Protein AF-A0AA88IH93-F1 (afdb_monomer_lite)

pLDDT: mean 71.09, std 21.44, range [28.81, 95.75]

Foldseek 3Di:
DVVVVVVVVPCDPVNVVVVVVVLPPADDDDPDDVCVVDDDDDPPVDPPDPDPPPDDDDDFFEDEEELDALVCCVVPVVVVVSPDVVCSPLVNSVVVVVVVCVVVVGPYYHYHNDDPCSVPPD

Organism: Artemia franciscana (NCBI:txid6661)

Sequence (122 aa):
MYLLEKLFLKRNKSDDKLVLTLQNFGTNFKKMNLTEIRQWENATDFPKLKENQESQSLDLSIMSYNVLAQQYLATMPYLYYKCIRENFKWPVIKQRLLNQFEEFNTDIVCLQEVEADHYYKT

Radius of gyration: 18.23 Å; chains: 1; bounding box: 50×36×45 Å

Structure (mmCIF, N/CA/C/O backbone):
data_AF-A0AA88IH93-F1
#
_entry.id   AF-A0AA88IH93-F1
#
loop_
_atom_site.group_PDB
_atom_site.id
_atom_site.type_symbol
_atom_site.label_atom_id
_atom_site.label_alt_id
_atom_site.label_comp_id
_atom_site.label_asym_id
_atom_site.label_entity_id
_atom_site.label_seq_id
_atom_site.pdbx_PDB_ins_code
_atom_site.Cartn_x
_atom_site.Cartn_y
_atom_site.Cartn_z
_atom_site.occupancy
_atom_site.B_iso_or_equiv
_atom_site.auth_seq_id
_atom_site.auth_comp_id
_atom_site.auth_asym_id
_atom_site.auth_atom_id
_atom_site.pdbx_PDB_model_num
ATOM 1 N N . MET A 1 1 ? -4.543 16.065 -11.098 1.00 40.34 1 MET A N 1
ATOM 2 C CA . MET A 1 1 ? -3.206 16.702 -11.138 1.00 40.34 1 MET A CA 1
ATOM 3 C C . MET A 1 1 ? -2.994 17.688 -9.982 1.00 40.34 1 MET A C 1
ATOM 5 O O . MET A 1 1 ? -2.088 17.470 -9.197 1.00 40.34 1 MET A O 1
ATOM 9 N N . TYR A 1 2 ? -3.883 18.668 -9.772 1.00 28.81 2 TYR A N 1
ATOM 10 C CA . TYR A 1 2 ? -3.746 19.711 -8.730 1.00 28.81 2 TYR A CA 1
ATOM 11 C C . TYR A 1 2 ? -3.743 19.216 -7.260 1.00 28.81 2 TYR A C 1
ATOM 13 O O . TYR A 1 2 ? -3.179 19.864 -6.380 1.00 28.81 2 TYR A O 1
ATOM 21 N N . LEU A 1 3 ? -4.364 18.064 -6.969 1.00 29.25 3 LEU A N 1
ATOM 22 C CA . LEU A 1 3 ? -4.454 17.521 -5.602 1.00 29.25 3 LEU A CA 1
ATOM 23 C C . LEU A 1 3 ? -3.176 16.778 -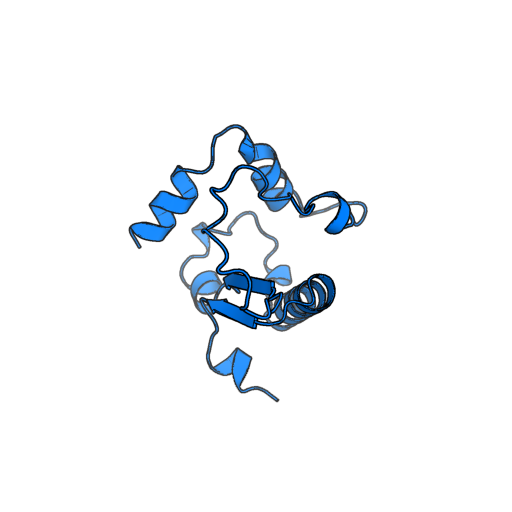5.162 1.00 29.25 3 LEU A C 1
ATOM 25 O O . LEU A 1 3 ? -2.787 16.868 -4.001 1.00 29.25 3 LEU A O 1
ATOM 29 N N . LEU A 1 4 ? -2.499 16.095 -6.094 1.00 33.22 4 LEU A N 1
ATOM 30 C CA . LEU A 1 4 ? -1.253 15.364 -5.828 1.00 33.22 4 LEU A CA 1
ATOM 31 C C . LEU A 1 4 ? -0.073 16.320 -5.611 1.00 33.22 4 LEU A C 1
ATOM 33 O O . LEU A 1 4 ? 0.703 16.119 -4.681 1.00 33.22 4 LEU A O 1
ATOM 37 N N . GLU A 1 5 ? 0.011 17.411 -6.382 1.00 33.75 5 GLU A N 1
ATOM 38 C CA . GLU A 1 5 ? 1.012 18.463 -6.147 1.00 33.75 5 GLU A CA 1
ATOM 39 C C . GLU A 1 5 ? 0.853 19.108 -4.767 1.00 33.75 5 GLU A C 1
ATOM 41 O O . GLU A 1 5 ? 1.842 19.311 -4.067 1.00 33.75 5 GLU A O 1
ATOM 46 N N . LYS A 1 6 ? -0.384 19.378 -4.324 1.00 32.47 6 LYS A N 1
ATOM 47 C CA . LYS A 1 6 ? -0.626 19.958 -2.994 1.00 32.47 6 LYS A CA 1
ATOM 48 C C . LYS A 1 6 ? -0.266 19.014 -1.850 1.00 32.47 6 LYS A C 1
ATOM 50 O O . LYS A 1 6 ? 0.184 19.498 -0.816 1.00 32.47 6 LYS A O 1
ATOM 55 N N . LEU A 1 7 ? -0.438 17.702 -2.020 1.00 35.22 7 LEU A N 1
ATOM 56 C CA . LEU A 1 7 ? -0.033 16.708 -1.019 1.00 35.22 7 LEU A CA 1
ATOM 57 C C . LEU A 1 7 ? 1.494 16.556 -0.946 1.00 35.22 7 LEU A C 1
ATOM 59 O O . LEU A 1 7 ? 2.031 16.427 0.151 1.00 35.22 7 LEU A O 1
ATOM 63 N N . PHE A 1 8 ? 2.199 16.654 -2.078 1.00 36.72 8 PHE A N 1
ATOM 64 C CA . PHE A 1 8 ? 3.666 16.647 -2.100 1.00 36.72 8 PHE A CA 1
ATOM 65 C C . PHE A 1 8 ? 4.282 17.949 -1.564 1.00 36.72 8 PHE A C 1
ATOM 67 O O . PHE A 1 8 ? 5.274 17.894 -0.845 1.00 36.72 8 PHE A O 1
ATOM 74 N N . LEU A 1 9 ? 3.683 19.110 -1.853 1.00 34.19 9 LEU A N 1
ATOM 75 C CA . LEU A 1 9 ? 4.185 20.421 -1.414 1.00 34.19 9 LEU A CA 1
ATOM 76 C C . LEU A 1 9 ? 3.866 20.755 0.053 1.00 34.19 9 LEU A C 1
ATOM 78 O O . LEU A 1 9 ? 4.546 21.593 0.638 1.00 34.19 9 LEU A O 1
ATOM 82 N N . LYS A 1 10 ? 2.849 20.124 0.66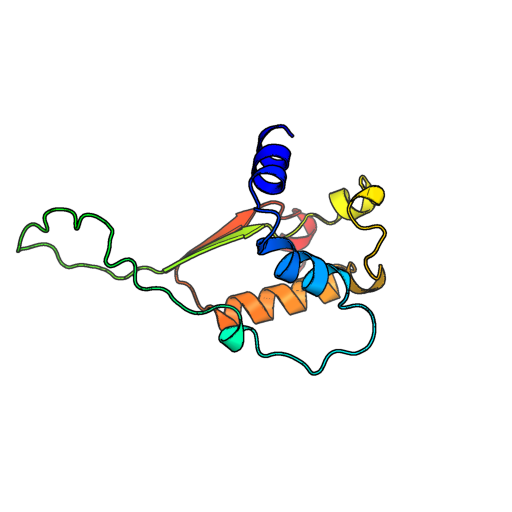3 1.00 36.94 10 LYS A N 1
ATOM 83 C CA . LYS A 1 10 ? 2.540 20.288 2.100 1.00 36.94 10 LYS A CA 1
ATOM 84 C C . LYS A 1 10 ? 3.425 19.455 3.025 1.00 36.94 10 LYS A C 1
ATOM 86 O O . LYS A 1 10 ? 3.353 19.639 4.238 1.00 36.94 10 LYS A O 1
ATOM 91 N N . ARG A 1 11 ? 4.226 18.538 2.482 1.00 39.66 11 ARG A N 1
ATOM 92 C CA . ARG A 1 11 ? 5.166 17.744 3.268 1.00 39.66 11 ARG A CA 1
ATOM 93 C C . ARG A 1 11 ? 6.300 18.672 3.712 1.00 39.66 11 ARG A C 1
ATOM 95 O O . ARG A 1 11 ? 6.991 19.250 2.876 1.00 39.66 11 ARG A O 1
ATOM 102 N N . ASN A 1 12 ? 6.410 18.911 5.018 1.00 36.72 12 ASN A N 1
ATOM 103 C CA . ASN A 1 12 ? 7.357 19.873 5.578 1.00 36.72 12 ASN A CA 1
ATOM 104 C C . ASN A 1 12 ? 8.794 19.498 5.183 1.00 36.72 12 ASN A C 1
ATOM 106 O O . ASN A 1 12 ? 9.147 18.324 5.189 1.00 36.72 12 ASN A O 1
ATOM 110 N N . LYS A 1 13 ? 9.660 20.492 4.941 1.00 41.28 13 LYS A N 1
ATOM 111 C CA . LYS A 1 13 ? 11.113 20.302 4.721 1.00 41.28 13 LYS A CA 1
ATOM 112 C C . LYS A 1 13 ? 11.819 19.507 5.837 1.00 41.28 13 LYS A C 1
ATOM 114 O O . LYS A 1 13 ? 12.921 19.011 5.646 1.00 41.28 13 LYS A O 1
ATOM 119 N N . SER A 1 14 ? 11.215 19.376 7.019 1.00 41.41 14 SER A N 1
ATOM 120 C CA . SER A 1 14 ? 11.700 18.511 8.105 1.00 41.41 14 SER A CA 1
ATOM 121 C C . SER A 1 14 ? 11.404 17.018 7.885 1.00 41.41 14 SER A C 1
ATOM 123 O O . SER A 1 14 ? 12.136 16.175 8.402 1.00 41.41 14 SER A O 1
ATOM 125 N N . ASP A 1 15 ? 10.398 16.682 7.071 1.00 46.22 15 ASP A N 1
ATOM 126 C CA . ASP A 1 15 ? 10.028 15.309 6.687 1.00 46.22 15 ASP A CA 1
ATOM 127 C C . ASP A 1 15 ? 10.854 14.787 5.498 1.00 46.22 15 ASP A C 1
ATOM 129 O O . ASP A 1 15 ? 10.723 13.621 5.097 1.00 46.22 15 ASP A O 1
ATOM 133 N N . ASP A 1 16 ? 11.747 15.629 4.961 1.00 45.88 16 ASP A N 1
ATOM 134 C CA . ASP A 1 16 ? 12.702 15.283 3.909 1.00 45.88 16 ASP A CA 1
ATOM 135 C C . ASP A 1 16 ? 13.629 14.147 4.338 1.00 45.88 16 ASP A C 1
ATOM 137 O O . ASP A 1 16 ? 14.134 13.433 3.481 1.00 45.88 16 ASP A O 1
ATOM 141 N N . LYS A 1 17 ? 13.802 13.880 5.641 1.00 40.72 17 LYS A N 1
ATOM 142 C CA . LYS A 1 17 ? 14.539 12.693 6.100 1.00 40.72 17 LYS A CA 1
ATOM 143 C C . LYS A 1 17 ? 13.902 11.398 5.600 1.00 40.72 17 LYS A C 1
ATOM 145 O O . LYS A 1 17 ? 14.620 10.555 5.080 1.00 40.72 17 LYS A O 1
ATOM 150 N N . LEU A 1 18 ? 12.580 11.234 5.683 1.00 42.91 18 LEU A N 1
ATOM 151 C CA . LEU A 1 18 ? 11.903 10.017 5.208 1.00 42.91 18 LEU A CA 1
ATOM 152 C C . LEU A 1 18 ? 11.951 9.892 3.681 1.00 42.91 18 LEU A C 1
ATOM 154 O O . LEU A 1 18 ? 12.130 8.793 3.163 1.00 42.91 18 LEU A O 1
ATOM 158 N N . VAL A 1 19 ? 11.834 11.012 2.962 1.00 39.03 19 VAL A N 1
ATOM 159 C CA . VAL A 1 19 ? 11.900 11.043 1.492 1.00 39.03 19 VAL A CA 1
ATOM 160 C C . VAL A 1 19 ? 13.329 10.801 0.998 1.00 39.03 19 VAL A C 1
ATOM 162 O O . VAL A 1 19 ? 13.524 10.010 0.081 1.00 39.03 19 VAL A O 1
ATOM 165 N N . LEU A 1 20 ? 14.337 11.387 1.648 1.00 37.03 20 LEU A N 1
ATOM 166 C CA . LEU A 1 20 ? 15.756 11.120 1.391 1.00 37.03 20 LEU A CA 1
ATOM 167 C C . LEU A 1 20 ? 16.134 9.686 1.762 1.00 37.03 20 LEU A C 1
ATOM 169 O O . LEU A 1 20 ? 16.937 9.077 1.064 1.00 37.03 20 LEU A O 1
ATOM 173 N N . THR A 1 21 ? 15.529 9.113 2.805 1.00 36.84 21 THR A N 1
ATOM 174 C CA . THR A 1 21 ? 15.725 7.694 3.140 1.00 36.84 21 THR A CA 1
ATOM 175 C C . THR A 1 21 ? 15.113 6.824 2.035 1.00 36.84 21 THR A C 1
ATOM 177 O O . THR A 1 21 ? 15.797 5.942 1.527 1.00 36.84 21 THR A O 1
ATOM 180 N N . LEU A 1 22 ? 13.906 7.168 1.551 1.00 40.09 22 LEU A N 1
ATOM 181 C CA . LEU A 1 22 ? 13.229 6.528 0.410 1.00 40.09 22 LEU A CA 1
ATOM 182 C C . LEU A 1 22 ? 14.002 6.590 -0.912 1.00 40.09 22 LEU A C 1
ATOM 184 O O . LEU A 1 22 ? 14.039 5.612 -1.658 1.00 40.09 22 LEU A O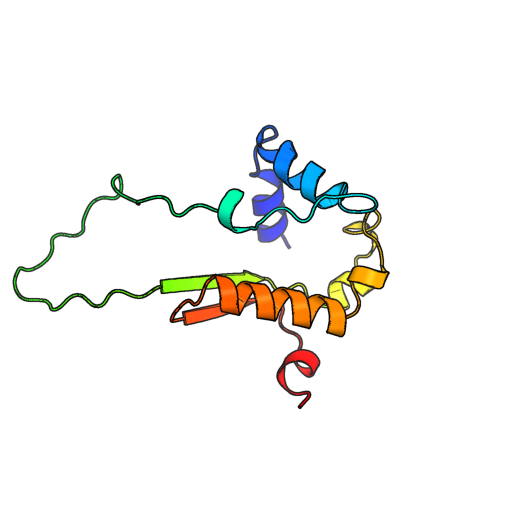 1
ATOM 188 N N . GLN A 1 23 ? 14.657 7.715 -1.178 1.00 41.28 23 GLN A N 1
ATOM 189 C CA . GLN A 1 23 ? 15.409 7.955 -2.407 1.00 41.28 23 GLN A CA 1
ATOM 190 C C . GLN A 1 23 ? 16.840 7.392 -2.369 1.00 41.28 23 GLN A C 1
ATOM 192 O O . GLN A 1 23 ? 17.399 7.115 -3.426 1.00 41.28 23 GLN A O 1
ATOM 197 N N . ASN A 1 24 ? 17.415 7.164 -1.181 1.00 34.66 24 ASN A N 1
ATOM 198 C CA . ASN A 1 24 ? 18.758 6.596 -0.999 1.00 34.66 24 ASN A CA 1
ATOM 199 C C . ASN A 1 24 ? 18.772 5.063 -0.809 1.00 34.66 24 ASN A C 1
ATOM 201 O O . ASN A 1 24 ? 19.844 4.486 -0.626 1.00 34.66 24 ASN A O 1
ATOM 205 N N . PHE A 1 25 ? 17.627 4.369 -0.891 1.00 48.62 25 PHE A N 1
ATOM 206 C CA . PHE A 1 25 ? 17.506 2.906 -0.707 1.00 48.62 25 PHE A CA 1
ATOM 207 C C . PHE A 1 25 ? 18.151 2.041 -1.810 1.00 48.62 25 PHE A C 1
ATOM 209 O O . PHE A 1 25 ? 17.837 0.860 -1.951 1.00 48.62 25 PHE A O 1
ATOM 216 N N . GLY A 1 26 ? 19.048 2.618 -2.610 1.00 42.34 26 GLY A N 1
ATOM 217 C CA . GLY A 1 26 ? 19.620 1.986 -3.787 1.00 42.34 26 GLY A CA 1
ATOM 218 C C . GLY A 1 26 ? 20.656 0.897 -3.518 1.00 42.34 26 GLY A C 1
ATOM 219 O O . GLY A 1 26 ? 20.700 -0.046 -4.297 1.00 42.34 26 GLY A O 1
ATOM 220 N N . THR A 1 27 ? 21.507 0.970 -2.486 1.00 37.38 27 THR A N 1
ATOM 221 C CA . THR A 1 27 ? 22.720 0.120 -2.545 1.00 37.38 27 THR A CA 1
ATOM 222 C C . THR A 1 27 ? 23.270 -0.515 -1.276 1.00 37.38 27 THR A C 1
ATOM 224 O O . THR A 1 27 ? 24.070 -1.417 -1.451 1.00 37.38 27 THR A O 1
ATOM 227 N N . ASN A 1 28 ? 22.875 -0.185 -0.042 1.00 36.75 28 ASN A N 1
ATOM 228 C CA . ASN A 1 28 ? 23.302 -0.956 1.148 1.00 36.75 28 ASN A CA 1
ATOM 229 C C . ASN A 1 28 ? 22.492 -0.556 2.390 1.00 36.75 28 ASN A C 1
ATOM 231 O O . ASN A 1 28 ? 22.923 0.293 3.167 1.00 36.75 28 ASN A O 1
ATOM 235 N N . PHE A 1 29 ? 21.322 -1.163 2.599 1.00 45.91 29 PHE A N 1
ATOM 236 C CA . PHE A 1 29 ? 20.575 -1.001 3.848 1.00 45.91 29 PHE A CA 1
ATOM 237 C C . PHE A 1 29 ? 20.434 -2.338 4.569 1.00 45.91 29 PHE A C 1
ATOM 239 O O . PHE A 1 29 ? 19.953 -3.324 4.009 1.00 45.91 29 PHE A O 1
ATOM 246 N N . LYS A 1 30 ? 20.818 -2.344 5.848 1.00 43.91 30 LYS A N 1
ATOM 247 C CA . LYS A 1 30 ? 20.364 -3.336 6.823 1.00 43.91 30 LYS A CA 1
ATOM 248 C C . LYS A 1 30 ? 18.835 -3.274 6.795 1.00 43.91 30 LYS A C 1
ATOM 250 O O . LYS A 1 30 ? 18.290 -2.189 6.966 1.00 43.91 30 LYS A O 1
ATOM 255 N N . LYS A 1 31 ? 18.160 -4.386 6.495 1.00 47.94 31 LYS A N 1
ATOM 256 C CA . LYS A 1 31 ? 16.693 -4.480 6.404 1.00 47.94 31 LYS A CA 1
ATOM 257 C C . LYS A 1 31 ? 16.072 -3.899 7.686 1.00 47.94 31 LYS A C 1
ATOM 259 O O . LYS A 1 31 ? 16.056 -4.579 8.704 1.00 47.94 31 LYS A O 1
ATOM 264 N N . MET A 1 32 ? 15.652 -2.633 7.658 1.00 52.06 32 MET A N 1
ATOM 265 C CA . MET A 1 32 ? 14.946 -2.008 8.777 1.00 52.06 32 MET A CA 1
ATOM 266 C C . MET A 1 32 ? 13.549 -2.610 8.852 1.00 52.06 32 MET A C 1
ATOM 268 O O . MET A 1 32 ? 12.913 -2.835 7.818 1.00 52.06 32 MET A O 1
ATOM 272 N N . ASN A 1 33 ? 13.095 -2.895 10.066 1.00 57.62 33 ASN A N 1
ATOM 273 C CA . ASN A 1 33 ? 11.758 -3.412 10.295 1.00 57.62 33 ASN A CA 1
ATOM 274 C C . ASN A 1 33 ? 10.753 -2.256 10.145 1.00 57.62 33 ASN A C 1
ATOM 276 O O . ASN A 1 33 ? 10.935 -1.204 10.753 1.00 57.62 33 ASN A O 1
ATOM 280 N N . LEU A 1 34 ? 9.719 -2.402 9.309 1.00 62.12 34 LEU A N 1
ATOM 281 C CA . LEU A 1 34 ? 8.760 -1.318 9.052 1.00 62.12 34 LEU A CA 1
ATOM 282 C C . LEU A 1 34 ? 7.999 -0.918 10.324 1.00 62.12 34 LEU A C 1
ATOM 284 O O . LEU A 1 34 ? 7.723 0.269 10.504 1.00 62.12 34 LEU A O 1
ATOM 288 N N . THR A 1 35 ? 7.774 -1.868 11.232 1.00 61.94 35 THR A N 1
ATOM 289 C CA . THR A 1 35 ? 7.207 -1.638 12.573 1.00 61.94 35 THR A CA 1
ATOM 290 C C . THR A 1 35 ? 8.058 -0.729 13.469 1.00 61.94 35 THR A C 1
ATOM 292 O O . THR A 1 35 ? 7.524 -0.069 14.356 1.00 61.94 35 THR A O 1
ATOM 295 N N . GLU A 1 36 ? 9.371 -0.624 13.227 1.00 66.00 36 GLU A N 1
ATOM 296 C CA . GLU A 1 36 ? 10.238 0.311 13.962 1.00 66.00 36 GLU A CA 1
ATOM 297 C C . GLU A 1 36 ? 10.047 1.760 13.488 1.00 66.00 36 GLU A C 1
ATOM 299 O O . GLU A 1 36 ? 10.312 2.692 14.243 1.00 66.00 36 GLU A O 1
ATOM 304 N N . ILE A 1 37 ? 9.586 1.960 12.247 1.00 73.94 37 ILE A N 1
ATOM 305 C CA . ILE A 1 37 ? 9.463 3.282 11.610 1.00 73.94 37 ILE A CA 1
ATOM 306 C C . ILE A 1 37 ? 8.007 3.772 11.599 1.00 73.94 37 ILE A C 1
ATOM 308 O O . ILE A 1 37 ? 7.763 4.977 11.627 1.00 73.94 37 ILE A O 1
ATOM 312 N N . ARG A 1 38 ? 7.031 2.860 11.530 1.00 80.19 38 ARG A N 1
ATOM 313 C CA . ARG A 1 38 ? 5.595 3.163 11.510 1.00 80.19 38 ARG A CA 1
ATOM 314 C C . ARG A 1 38 ? 4.953 2.609 12.774 1.00 80.19 38 ARG A C 1
ATOM 316 O O . ARG A 1 38 ? 4.678 1.417 12.857 1.00 80.19 38 ARG A O 1
ATOM 323 N N . GLN A 1 39 ? 4.736 3.487 13.744 1.00 81.44 39 GLN A N 1
ATOM 324 C CA . GLN A 1 39 ? 4.108 3.145 15.015 1.00 81.44 39 GLN A CA 1
ATOM 325 C C . GLN A 1 39 ? 2.657 3.621 15.030 1.00 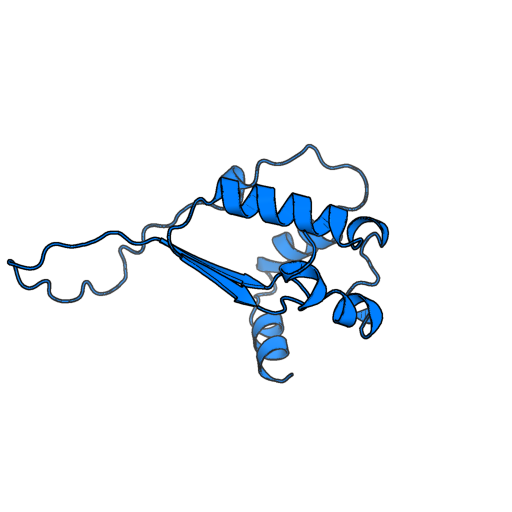81.44 39 GLN A C 1
ATOM 327 O O . GLN A 1 39 ? 2.318 4.627 14.407 1.00 81.44 39 GLN A O 1
ATOM 332 N N . TRP A 1 40 ? 1.802 2.882 15.734 1.00 84.69 40 TRP A N 1
ATOM 333 C CA . TRP A 1 40 ? 0.445 3.327 16.018 1.00 84.69 40 TRP A CA 1
ATOM 334 C C . TRP A 1 40 ? 0.481 4.506 16.984 1.00 84.69 40 TRP A C 1
ATOM 336 O O . TRP A 1 40 ? 1.132 4.444 18.026 1.00 84.69 40 TRP A O 1
ATOM 346 N N . GLU A 1 41 ? -0.261 5.556 16.655 1.00 84.62 41 GLU A N 1
ATOM 347 C CA . GLU A 1 41 ? -0.467 6.696 17.537 1.00 84.62 41 GLU A CA 1
ATOM 348 C C . GLU A 1 41 ? -1.916 6.690 18.015 1.00 84.62 41 GLU A C 1
ATOM 350 O O . GLU A 1 41 ? -2.855 6.656 17.216 1.00 84.62 41 GLU A O 1
ATOM 355 N N . ASN A 1 42 ? -2.104 6.705 19.336 1.00 83.50 42 ASN A N 1
ATOM 356 C CA . ASN A 1 42 ? -3.438 6.808 19.902 1.00 83.50 42 ASN A CA 1
ATOM 357 C C . ASN A 1 42 ? -3.968 8.223 19.678 1.00 83.50 42 ASN A C 1
ATOM 359 O O . ASN A 1 42 ? -3.404 9.206 20.151 1.00 83.50 42 ASN A O 1
ATOM 363 N N . ALA A 1 43 ? -5.101 8.299 18.996 1.00 77.06 43 ALA A N 1
ATOM 364 C CA . ALA A 1 43 ? -5.824 9.516 18.670 1.00 77.06 43 ALA A CA 1
ATOM 365 C C . ALA A 1 43 ? -6.578 10.086 19.900 1.00 77.06 43 ALA A C 1
ATOM 367 O O . ALA A 1 43 ? -7.769 10.382 19.826 1.00 77.06 43 ALA A O 1
ATOM 368 N N . THR A 1 44 ? -5.915 10.209 21.057 1.00 69.25 44 THR A N 1
ATOM 369 C CA . THR A 1 44 ? -6.545 10.638 22.325 1.00 69.25 44 THR A CA 1
ATOM 370 C C . THR A 1 44 ? -7.031 12.085 22.316 1.00 69.25 44 THR A C 1
ATOM 372 O O . THR A 1 44 ? -7.880 12.437 23.133 1.00 69.25 44 THR A O 1
ATOM 375 N N . ASP A 1 45 ? -6.536 12.899 21.384 1.00 60.59 45 ASP A N 1
ATOM 376 C CA . ASP A 1 45 ? -6.835 14.333 21.298 1.00 60.59 45 ASP A CA 1
ATOM 377 C C . ASP A 1 45 ? -8.059 14.653 20.429 1.00 60.59 45 ASP A C 1
ATOM 379 O O . ASP A 1 45 ? -8.460 15.813 20.305 1.00 60.59 45 ASP A O 1
ATOM 383 N N . PHE A 1 46 ? -8.679 13.643 19.814 1.00 63.91 46 PHE A N 1
ATOM 384 C CA . PHE A 1 46 ? -9.878 13.856 19.015 1.00 63.91 46 PHE A CA 1
ATOM 385 C C . PHE A 1 46 ? -11.113 13.902 19.923 1.00 63.91 46 PHE A C 1
ATOM 387 O O . PHE A 1 46 ? -11.234 13.077 20.835 1.00 63.91 46 PHE A O 1
ATOM 394 N N . PRO A 1 47 ? -12.056 14.838 19.694 1.00 67.75 47 PRO A N 1
ATOM 395 C CA . PRO A 1 47 ? -13.279 14.899 20.476 1.00 67.75 47 PRO A CA 1
ATOM 396 C C . PRO A 1 47 ? -14.007 13.563 20.357 1.00 67.75 47 PRO A C 1
ATOM 398 O O . PRO A 1 47 ? -14.476 13.205 19.274 1.00 67.75 47 PRO A O 1
ATOM 401 N N . LYS A 1 48 ? -14.104 12.821 21.465 1.00 67.12 48 LYS A N 1
ATOM 402 C CA . LYS A 1 48 ? -14.953 11.633 21.512 1.00 67.12 48 LYS A CA 1
ATOM 403 C C . LYS A 1 48 ? -16.370 12.076 21.164 1.00 67.12 48 LYS A C 1
ATOM 405 O O . LYS A 1 48 ? -16.932 12.954 21.826 1.00 67.12 48 LYS A O 1
ATOM 410 N N . LEU A 1 49 ? -16.931 11.504 20.101 1.00 66.56 49 LEU A N 1
ATOM 411 C CA . LEU A 1 49 ? -18.355 11.641 19.827 1.00 66.56 49 LEU A CA 1
ATOM 412 C C . LEU A 1 49 ? -19.102 11.135 21.065 1.00 66.56 49 LEU A C 1
ATOM 414 O O . LEU A 1 49 ? -18.670 10.171 21.693 1.00 66.56 49 LEU A O 1
ATOM 418 N N . LYS A 1 50 ? -20.176 11.823 21.466 1.00 64.00 50 LYS A N 1
ATOM 419 C CA . LYS A 1 50 ? -20.976 11.403 22.622 1.00 64.00 50 LYS A CA 1
ATOM 420 C C . LYS A 1 50 ? -21.532 10.008 22.336 1.00 64.00 50 LYS A C 1
ATOM 422 O O . LYS A 1 50 ? -22.465 9.877 21.550 1.00 64.00 50 LYS A O 1
ATOM 427 N N . GLU A 1 51 ? -20.934 8.987 22.938 1.00 64.38 51 GLU A N 1
ATOM 428 C CA . GLU A 1 51 ? -21.443 7.621 22.888 1.00 64.38 51 GLU A CA 1
ATOM 429 C C . GLU A 1 51 ? -22.804 7.596 23.589 1.00 64.38 51 GLU A C 1
ATOM 431 O O . GLU A 1 51 ? -22.921 7.942 24.768 1.00 64.38 51 GLU A O 1
ATOM 436 N N . ASN A 1 52 ? -23.851 7.208 22.861 1.00 63.78 52 ASN A N 1
ATOM 437 C CA . ASN A 1 52 ? -25.081 6.771 23.507 1.00 63.78 52 ASN A CA 1
ATOM 438 C C . ASN A 1 52 ? -24.751 5.455 24.222 1.00 63.78 52 ASN A C 1
ATOM 440 O O . ASN A 1 52 ? -24.213 4.541 23.604 1.00 63.78 52 ASN A O 1
ATOM 444 N N . GLN A 1 53 ? -25.062 5.356 25.515 1.00 61.47 53 GLN A N 1
ATOM 445 C CA . GLN A 1 53 ? -24.618 4.275 26.412 1.00 61.47 53 GLN A CA 1
ATOM 446 C C . GLN A 1 53 ? -25.121 2.855 26.052 1.00 61.47 53 GLN A C 1
ATOM 448 O O . GLN A 1 53 ? -24.858 1.914 26.793 1.00 61.47 53 GLN A O 1
ATOM 453 N N . GLU A 1 54 ? -25.815 2.679 24.923 1.00 62.47 54 GLU A N 1
ATOM 454 C CA . GLU A 1 54 ? -26.436 1.418 24.491 1.00 62.47 54 GLU A CA 1
ATOM 455 C C . GLU A 1 54 ? -25.917 0.873 23.147 1.00 62.47 54 GLU A C 1
ATOM 457 O O . GLU A 1 54 ? -26.334 -0.202 22.719 1.00 62.47 54 GLU A O 1
ATOM 462 N N . SER A 1 55 ? -25.010 1.565 22.452 1.00 65.75 55 SER A N 1
ATOM 463 C CA . SER A 1 55 ? -24.483 1.069 21.174 1.00 65.75 55 SER A CA 1
ATOM 464 C C . SER A 1 55 ? -23.300 0.122 21.379 1.00 65.75 55 SER A C 1
ATOM 466 O O . SER A 1 55 ? -22.261 0.533 21.889 1.00 65.75 55 SER A O 1
ATOM 468 N N . GLN A 1 56 ? -23.433 -1.131 20.928 1.00 75.62 56 GLN A N 1
ATOM 469 C CA . GLN A 1 56 ? -22.285 -2.015 20.713 1.00 75.62 56 GLN A CA 1
ATOM 470 C C . GLN A 1 56 ? -21.318 -1.335 19.735 1.00 75.62 56 GLN A C 1
ATOM 472 O O . GLN A 1 56 ? -21.693 -1.030 18.602 1.00 75.62 56 GLN A O 1
ATOM 477 N N . SER A 1 57 ? -20.091 -1.073 20.179 1.00 74.88 57 SER A N 1
ATOM 478 C CA . SER A 1 57 ? -19.025 -0.566 19.321 1.00 74.88 57 SER A CA 1
ATOM 479 C C . SER A 1 57 ? -18.360 -1.727 18.582 1.00 74.88 57 SER A C 1
ATOM 481 O O . SER A 1 57 ? -18.093 -2.776 19.168 1.00 74.88 57 SER A O 1
ATOM 483 N N . LEU A 1 58 ? -18.095 -1.533 17.292 1.00 85.00 58 LEU A N 1
ATOM 484 C CA . LEU A 1 58 ? -17.278 -2.430 16.483 1.00 85.00 58 LEU A CA 1
ATOM 485 C C . LEU A 1 58 ? -15.971 -1.708 16.162 1.00 85.00 58 LEU A C 1
ATOM 487 O O . LEU A 1 58 ? -15.998 -0.645 15.538 1.00 85.00 58 LEU A O 1
ATOM 491 N N . ASP A 1 59 ? -14.851 -2.301 16.559 1.00 87.38 59 ASP A N 1
ATOM 492 C CA . ASP A 1 59 ? -13.534 -1.809 16.175 1.00 87.38 59 ASP A CA 1
ATOM 493 C C . ASP A 1 59 ? -13.252 -2.245 14.734 1.00 87.38 59 ASP A C 1
ATOM 495 O O . ASP A 1 59 ? -13.282 -3.432 14.416 1.00 87.38 59 ASP A O 1
ATOM 499 N N . LEU A 1 60 ? -13.020 -1.268 13.856 1.00 92.25 60 LEU A N 1
ATOM 500 C CA . LEU A 1 60 ? -12.665 -1.489 12.458 1.00 92.25 60 LEU A CA 1
ATOM 501 C C . LEU A 1 60 ? -11.371 -0.759 12.131 1.00 92.25 60 LEU A C 1
ATOM 503 O O . LEU A 1 60 ? -11.209 0.428 12.423 1.00 92.25 60 LEU A O 1
ATOM 507 N N . SER A 1 61 ? -10.483 -1.457 11.442 1.00 92.38 61 SER A N 1
ATOM 508 C CA . SER A 1 61 ? -9.249 -0.914 10.899 1.00 92.38 61 SER A CA 1
ATOM 509 C C . SER A 1 61 ? -9.369 -0.703 9.388 1.00 92.38 61 SER A C 1
ATOM 511 O O . SER A 1 61 ? -9.843 -1.559 8.639 1.00 92.38 61 SER A O 1
ATOM 513 N N . ILE A 1 62 ? -8.949 0.476 8.925 1.00 94.81 62 ILE A N 1
ATOM 514 C CA . ILE A 1 62 ? -9.056 0.879 7.520 1.00 94.81 62 ILE A CA 1
ATOM 515 C C . ILE A 1 62 ? -7.679 1.295 7.013 1.00 94.81 62 ILE A C 1
ATOM 517 O O . ILE A 1 62 ? -7.044 2.189 7.574 1.00 94.81 62 ILE A O 1
ATOM 521 N N . MET A 1 63 ? -7.248 0.700 5.904 1.00 93.56 63 MET A N 1
ATOM 522 C CA . MET A 1 63 ? -6.066 1.117 5.155 1.00 93.56 63 MET A CA 1
ATOM 523 C C . MET A 1 63 ? -6.476 1.811 3.856 1.00 93.56 63 MET A C 1
ATOM 525 O O . MET A 1 63 ? -7.277 1.289 3.086 1.00 93.56 63 MET A O 1
ATOM 529 N N . SER A 1 64 ? -5.872 2.965 3.565 1.00 95.44 64 SER A N 1
ATOM 530 C CA . SER A 1 64 ? -5.935 3.608 2.248 1.00 95.44 64 SER A CA 1
ATOM 531 C C . SER A 1 64 ? -4.537 3.660 1.647 1.00 95.44 64 SER A C 1
ATOM 533 O O . SER A 1 64 ? -3.644 4.271 2.236 1.00 95.44 64 SER A O 1
ATOM 535 N N . TYR A 1 65 ? -4.340 3.038 0.485 1.00 94.56 65 TYR A N 1
ATOM 536 C CA . TYR A 1 65 ? -3.012 2.874 -0.102 1.00 94.56 65 TYR A CA 1
ATOM 537 C C . TYR A 1 65 ? -3.007 3.059 -1.622 1.00 94.56 65 TYR A C 1
ATOM 539 O O . TYR A 1 65 ? -3.722 2.385 -2.359 1.00 94.56 65 TYR A O 1
ATOM 547 N N . ASN A 1 66 ? -2.125 3.927 -2.110 1.00 93.56 66 ASN A N 1
ATOM 548 C CA . ASN A 1 66 ? -1.891 4.112 -3.536 1.00 93.56 66 ASN A CA 1
ATOM 549 C C . ASN A 1 66 ? -0.791 3.149 -4.004 1.00 93.56 66 ASN A C 1
ATOM 551 O O . ASN A 1 66 ? 0.346 3.245 -3.541 1.00 93.56 66 ASN A O 1
ATOM 555 N N . VAL A 1 67 ? -1.129 2.213 -4.896 1.00 91.50 67 VAL A N 1
ATOM 556 C CA . VAL A 1 67 ? -0.218 1.130 -5.308 1.00 91.50 67 VAL A CA 1
ATOM 557 C C . VAL A 1 67 ? 0.694 1.487 -6.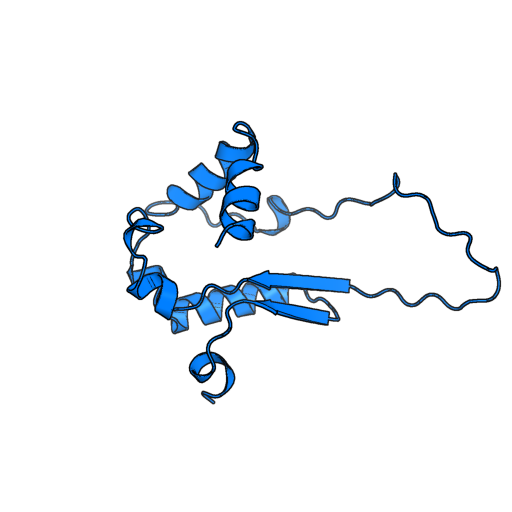483 1.00 91.50 67 VAL A C 1
ATOM 559 O O . VAL A 1 67 ? 1.497 0.643 -6.878 1.00 91.50 67 VAL A O 1
ATOM 562 N N . LEU A 1 68 ? 0.607 2.724 -6.989 1.00 91.75 68 LEU A N 1
ATOM 563 C CA . LEU A 1 68 ? 1.368 3.263 -8.117 1.00 91.75 68 LEU A CA 1
ATOM 564 C C . LEU A 1 68 ? 1.195 2.452 -9.413 1.00 91.75 68 LEU A C 1
ATOM 566 O O . LEU A 1 68 ? 1.882 1.455 -9.652 1.00 91.75 68 LEU A O 1
ATOM 570 N N . ALA A 1 69 ? 0.309 2.928 -10.290 1.00 90.62 69 ALA A N 1
ATOM 571 C CA . ALA A 1 69 ? 0.076 2.299 -11.589 1.00 90.62 69 ALA A CA 1
ATOM 572 C C . ALA A 1 69 ? 1.368 2.265 -12.434 1.00 90.62 69 ALA A C 1
ATOM 574 O O . ALA A 1 69 ? 2.102 3.254 -12.528 1.00 90.62 69 ALA A O 1
ATOM 575 N N . GLN A 1 70 ? 1.637 1.136 -13.092 1.00 89.56 70 GLN A N 1
ATOM 576 C CA . GLN A 1 70 ? 2.841 0.931 -13.905 1.00 89.56 70 GLN A CA 1
ATOM 577 C C . GLN A 1 70 ? 2.892 1.842 -15.131 1.00 89.56 70 GLN A C 1
ATOM 579 O O . GLN A 1 70 ? 3.967 2.283 -15.540 1.00 89.56 70 GLN A O 1
ATOM 584 N N . GLN A 1 71 ? 1.736 2.208 -15.675 1.00 90.00 71 GLN A N 1
ATOM 585 C CA . GLN A 1 71 ? 1.607 3.196 -16.731 1.00 90.00 71 GLN A CA 1
ATOM 586 C C . GLN A 1 71 ? 2.240 4.526 -16.317 1.00 90.00 71 GLN A C 1
ATOM 588 O O . GLN A 1 71 ? 2.922 5.131 -17.132 1.00 90.00 71 GLN A O 1
ATOM 593 N N . TYR A 1 72 ? 2.127 4.951 -15.051 1.00 87.94 72 TYR A N 1
ATOM 594 C CA . TYR A 1 72 ? 2.727 6.210 -14.603 1.00 87.94 72 TYR A CA 1
ATOM 595 C C . TYR A 1 72 ? 4.246 6.128 -14.498 1.00 87.94 72 TYR A C 1
ATOM 597 O O . TYR A 1 72 ? 4.933 7.103 -14.803 1.00 87.94 72 TYR A O 1
ATOM 605 N N . LEU A 1 73 ? 4.786 4.957 -14.159 1.00 86.75 73 LEU A N 1
ATOM 606 C CA . LEU A 1 73 ? 6.226 4.707 -14.215 1.00 86.75 73 LEU A CA 1
ATOM 607 C C . LEU A 1 73 ? 6.755 4.793 -15.657 1.00 86.75 73 LEU A C 1
ATOM 609 O O . LEU A 1 73 ? 7.860 5.291 -15.876 1.00 86.75 73 LEU A O 1
ATOM 613 N N . ALA A 1 74 ? 5.954 4.368 -16.639 1.00 85.06 74 ALA A N 1
ATOM 614 C CA . ALA A 1 74 ? 6.295 4.456 -18.056 1.00 85.06 74 ALA A CA 1
ATOM 615 C C . ALA A 1 74 ? 6.114 5.871 -18.637 1.00 85.06 74 ALA A C 1
ATOM 617 O O . ALA A 1 74 ? 6.965 6.334 -19.396 1.00 85.06 74 ALA A O 1
ATOM 618 N N . THR A 1 75 ? 5.030 6.573 -18.288 1.00 88.06 75 THR A N 1
ATOM 619 C CA . THR A 1 75 ? 4.679 7.878 -18.873 1.00 88.06 75 THR A CA 1
ATOM 620 C C . THR A 1 75 ? 5.324 9.062 -18.160 1.00 88.06 75 THR A C 1
ATOM 622 O O . THR A 1 75 ? 5.455 10.130 -18.751 1.00 88.06 75 THR A O 1
ATOM 625 N N . MET A 1 76 ? 5.725 8.907 -16.894 1.00 88.50 76 MET A N 1
ATOM 626 C CA . MET A 1 76 ? 6.328 9.971 -16.080 1.00 88.50 76 MET A CA 1
ATOM 627 C C . MET A 1 76 ? 7.657 9.529 -15.439 1.00 88.50 76 MET A C 1
ATOM 629 O O . MET A 1 76 ? 7.849 9.675 -14.229 1.00 88.50 76 MET A O 1
ATOM 633 N N . PRO A 1 77 ? 8.634 9.032 -16.226 1.00 82.81 77 PRO A N 1
ATOM 634 C CA . PRO A 1 77 ? 9.891 8.501 -15.689 1.00 82.81 77 PRO A CA 1
ATOM 635 C C . PRO A 1 77 ? 10.722 9.562 -14.951 1.00 82.81 77 PRO A C 1
ATOM 637 O O . PRO A 1 77 ? 11.525 9.233 -14.078 1.00 82.81 77 PRO A O 1
ATOM 640 N N . TYR A 1 78 ? 10.509 10.845 -15.259 1.00 85.88 78 TYR A N 1
ATOM 641 C CA . TYR A 1 78 ? 11.167 11.970 -14.595 1.00 85.88 78 TYR A CA 1
ATOM 642 C C . TYR A 1 78 ? 10.789 12.110 -13.113 1.00 85.88 78 TYR A C 1
ATOM 644 O O . TYR A 1 78 ? 11.546 12.716 -12.363 1.00 85.88 78 TYR A O 1
ATOM 652 N N . LEU A 1 79 ? 9.662 11.546 -12.662 1.00 85.56 79 LEU A N 1
ATOM 653 C CA . LEU A 1 79 ? 9.294 11.538 -11.240 1.00 85.56 79 LEU A CA 1
ATOM 654 C C . LEU A 1 79 ? 10.116 10.518 -10.436 1.00 85.56 79 LEU A C 1
ATOM 656 O O . LEU A 1 79 ? 10.281 10.666 -9.228 1.00 85.56 79 LEU A O 1
ATOM 660 N N . TYR A 1 80 ? 10.674 9.513 -11.115 1.00 84.62 80 TYR A N 1
ATOM 661 C CA . TYR A 1 80 ? 11.306 8.345 -10.499 1.00 84.62 80 TYR A CA 1
ATOM 662 C C . TYR A 1 80 ? 12.737 8.097 -10.997 1.00 84.62 80 TYR A C 1
ATOM 664 O O . TYR A 1 80 ? 13.282 7.010 -10.822 1.00 84.62 80 TYR A O 1
ATOM 672 N N . TYR A 1 81 ? 13.378 9.102 -11.600 1.00 81.94 81 TYR A N 1
ATOM 673 C CA . TYR A 1 81 ? 14.681 8.955 -12.267 1.00 81.94 81 TYR A CA 1
ATOM 674 C C . TYR A 1 81 ? 15.833 8.516 -11.348 1.00 81.94 81 TYR A C 1
ATOM 676 O O . TYR A 1 81 ? 16.828 7.984 -11.833 1.00 81.94 81 TYR A O 1
ATOM 684 N N . LYS A 1 82 ? 15.712 8.740 -10.033 1.00 84.12 82 LYS A N 1
ATOM 685 C CA . LYS A 1 82 ? 16.696 8.317 -9.020 1.00 84.12 82 LYS A CA 1
ATOM 686 C C . LYS A 1 82 ? 16.483 6.886 -8.521 1.00 84.12 82 LYS A C 1
ATOM 688 O O . LYS A 1 82 ? 17.306 6.378 -7.767 1.00 84.12 82 LYS A O 1
ATOM 693 N N . CYS A 1 83 ? 15.379 6.246 -8.892 1.00 82.31 83 CYS A N 1
ATOM 694 C CA . CYS A 1 83 ? 15.041 4.913 -8.424 1.00 82.31 83 CYS A CA 1
ATOM 695 C C . CYS A 1 83 ? 15.608 3.831 -9.351 1.00 82.31 83 CYS A C 1
ATOM 697 O O . CYS A 1 83 ? 15.700 3.999 -10.567 1.00 82.31 83 CYS A O 1
ATOM 699 N N . ILE A 1 84 ? 15.943 2.683 -8.764 1.00 83.25 84 ILE A N 1
ATOM 700 C CA . ILE A 1 84 ? 16.397 1.494 -9.491 1.00 83.25 84 ILE A CA 1
ATOM 701 C C . ILE A 1 84 ? 15.215 0.909 -10.270 1.00 83.25 84 ILE A C 1
ATOM 703 O O . ILE A 1 84 ? 14.224 0.495 -9.665 1.00 83.25 84 ILE A O 1
ATOM 707 N N . ARG A 1 85 ? 15.308 0.863 -11.603 1.00 82.06 85 ARG A N 1
ATOM 708 C CA . ARG A 1 85 ? 14.184 0.484 -12.480 1.00 82.06 85 ARG A CA 1
ATOM 709 C C . ARG A 1 85 ? 13.743 -0.964 -12.295 1.00 82.06 85 ARG A C 1
ATOM 711 O O . ARG A 1 85 ? 12.574 -1.282 -12.473 1.00 82.06 85 ARG A O 1
ATOM 718 N N . GLU A 1 86 ? 14.647 -1.846 -11.894 1.00 84.25 86 GLU A N 1
ATOM 719 C CA . GLU A 1 86 ? 14.365 -3.255 -11.621 1.00 84.25 86 GLU A CA 1
ATOM 720 C C . GLU A 1 86 ? 13.358 -3.418 -10.476 1.00 84.25 86 GLU A C 1
ATOM 722 O O . GLU A 1 86 ? 12.542 -4.340 -10.503 1.00 84.25 86 GLU A O 1
ATOM 727 N N . ASN A 1 87 ? 13.358 -2.483 -9.517 1.00 83.62 87 ASN A N 1
ATOM 728 C CA . ASN A 1 87 ? 12.392 -2.453 -8.421 1.00 83.62 87 ASN A CA 1
ATOM 729 C C . ASN A 1 87 ? 10.983 -2.054 -8.873 1.00 83.62 87 ASN A C 1
ATOM 731 O O . ASN A 1 87 ? 10.049 -2.217 -8.093 1.00 83.62 87 ASN A O 1
ATOM 735 N N . PHE A 1 88 ? 10.826 -1.545 -10.098 1.00 84.50 88 PHE A N 1
ATOM 736 C CA . PHE A 1 88 ? 9.537 -1.150 -10.655 1.00 84.50 88 PHE A CA 1
ATOM 737 C C . PHE A 1 88 ? 8.824 -2.257 -11.419 1.00 84.50 88 PHE A C 1
ATOM 739 O O . PHE A 1 88 ? 7.678 -2.081 -11.810 1.00 84.50 88 PHE A O 1
ATOM 746 N N . LYS A 1 89 ? 9.436 -3.431 -11.593 1.00 87.38 89 LYS A N 1
ATOM 747 C CA . LYS A 1 89 ? 8.735 -4.565 -12.201 1.00 87.38 89 LYS A CA 1
ATOM 748 C C . LYS A 1 89 ? 7.545 -4.964 -11.327 1.00 87.38 89 LYS A C 1
ATOM 750 O O . LYS A 1 89 ? 7.723 -5.241 -10.140 1.00 87.38 89 LYS A O 1
ATOM 755 N N . TRP A 1 90 ? 6.356 -5.065 -11.925 1.00 89.88 90 TRP A N 1
ATOM 756 C CA . TRP A 1 90 ? 5.129 -5.373 -11.184 1.00 89.88 90 TRP A CA 1
ATOM 757 C C . TRP A 1 90 ? 5.233 -6.599 -10.262 1.00 89.88 90 TRP A C 1
ATOM 759 O O . TRP A 1 90 ? 4.826 -6.475 -9.114 1.00 89.88 90 TRP A O 1
ATOM 769 N N . PRO A 1 91 ? 5.837 -7.742 -10.651 1.00 89.69 91 PRO A N 1
ATOM 770 C CA . PRO A 1 91 ? 5.981 -8.879 -9.736 1.00 89.69 91 PRO A CA 1
ATOM 771 C C . PRO A 1 91 ? 6.744 -8.543 -8.445 1.00 89.69 91 PRO A C 1
ATOM 773 O O . PRO A 1 91 ? 6.382 -9.015 -7.370 1.00 89.69 91 PRO A O 1
ATOM 776 N N . VAL A 1 92 ? 7.765 -7.683 -8.540 1.00 87.94 92 VAL A N 1
ATOM 777 C CA . VAL A 1 92 ? 8.560 -7.229 -7.390 1.00 87.94 92 VAL A CA 1
ATOM 778 C C . VAL A 1 92 ? 7.731 -6.304 -6.501 1.00 87.94 92 VAL A C 1
ATOM 780 O O . VAL A 1 92 ? 7.737 -6.455 -5.280 1.00 87.94 92 VAL A O 1
ATOM 783 N N . ILE A 1 93 ? 6.997 -5.362 -7.100 1.00 88.62 93 ILE A N 1
ATOM 784 C CA . ILE A 1 93 ? 6.113 -4.447 -6.363 1.00 88.62 93 ILE A CA 1
ATOM 785 C C . ILE A 1 93 ? 4.971 -5.214 -5.699 1.00 88.62 93 ILE A C 1
ATOM 787 O O . ILE A 1 93 ? 4.757 -5.045 -4.503 1.00 88.62 93 ILE A O 1
ATOM 791 N N . LYS A 1 94 ? 4.294 -6.100 -6.437 1.00 90.81 94 LYS A N 1
ATOM 792 C CA . LYS A 1 94 ? 3.196 -6.940 -5.947 1.00 90.81 94 LYS A CA 1
ATOM 793 C C . LYS A 1 94 ? 3.609 -7.695 -4.690 1.00 90.81 94 LYS A C 1
ATOM 795 O O . LYS A 1 94 ? 2.906 -7.618 -3.691 1.00 90.81 94 LYS A O 1
ATOM 800 N N . GLN A 1 95 ? 4.762 -8.365 -4.705 1.00 89.69 95 GLN A N 1
ATOM 801 C CA . GLN A 1 95 ? 5.241 -9.098 -3.531 1.00 89.69 95 GLN A CA 1
ATOM 802 C C . GLN A 1 95 ? 5.478 -8.173 -2.327 1.00 89.69 95 GLN A C 1
ATOM 804 O O . GLN A 1 95 ? 5.125 -8.516 -1.203 1.00 89.69 95 GLN A O 1
ATOM 809 N N . ARG A 1 96 ? 6.040 -6.978 -2.543 1.00 88.06 96 ARG A N 1
ATOM 810 C CA . ARG A 1 96 ? 6.257 -6.000 -1.464 1.00 88.06 96 ARG A CA 1
ATOM 811 C C . ARG A 1 96 ? 4.947 -5.440 -0.907 1.00 88.06 96 ARG A C 1
ATOM 813 O O . ARG A 1 96 ? 4.863 -5.235 0.299 1.00 88.06 96 ARG A O 1
ATOM 820 N N . LEU A 1 97 ? 3.957 -5.194 -1.765 1.00 89.38 97 LEU A N 1
ATOM 821 C CA . LEU A 1 97 ? 2.626 -4.734 -1.363 1.00 89.38 97 LEU A CA 1
ATOM 822 C C . LEU A 1 97 ? 1.898 -5.803 -0.550 1.00 89.38 97 LEU A C 1
ATOM 824 O O . LEU A 1 97 ? 1.399 -5.487 0.521 1.00 89.38 97 LEU A O 1
ATOM 828 N N . LEU A 1 98 ? 1.903 -7.058 -1.009 1.00 90.38 98 LEU A N 1
ATOM 829 C CA . LEU A 1 9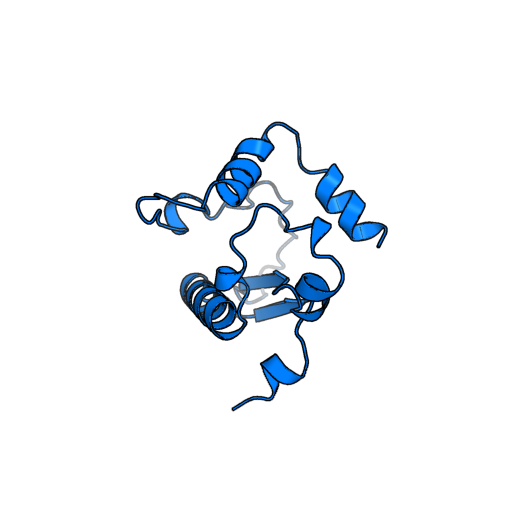8 ? 1.288 -8.173 -0.283 1.00 90.38 98 LEU A CA 1
ATOM 830 C C . LEU A 1 98 ? 1.899 -8.338 1.109 1.00 90.38 98 LEU A C 1
ATOM 832 O O . LEU A 1 98 ? 1.160 -8.357 2.084 1.00 90.38 98 LEU A O 1
ATOM 836 N N . ASN A 1 99 ? 3.232 -8.324 1.213 1.00 86.69 99 ASN A N 1
ATOM 837 C CA . ASN A 1 99 ? 3.904 -8.380 2.510 1.00 86.69 99 ASN A CA 1
ATOM 838 C C . ASN A 1 99 ? 3.488 -7.216 3.429 1.00 86.69 99 ASN A C 1
ATOM 840 O O . ASN A 1 99 ? 3.304 -7.424 4.621 1.00 86.69 99 ASN A O 1
ATOM 844 N N . GLN A 1 100 ? 3.330 -5.994 2.895 1.00 84.56 100 GLN A N 1
ATOM 845 C CA . GLN A 1 100 ? 2.846 -4.859 3.692 1.00 84.56 100 GLN A CA 1
ATOM 846 C C . GLN A 1 100 ? 1.392 -5.050 4.127 1.00 84.56 100 GLN A C 1
ATOM 848 O O . GLN A 1 100 ? 1.057 -4.748 5.266 1.00 84.56 100 GLN A O 1
ATOM 853 N N . PHE A 1 101 ? 0.520 -5.531 3.243 1.00 88.62 101 PHE A N 1
ATOM 854 C CA . PHE A 1 101 ? -0.892 -5.724 3.567 1.00 88.62 101 PHE A CA 1
ATOM 855 C C . PHE A 1 101 ? -1.084 -6.815 4.625 1.00 88.62 101 PHE A C 1
ATOM 857 O O . PHE A 1 101 ? -1.884 -6.627 5.537 1.00 88.62 101 PHE A O 1
ATOM 864 N N . GLU A 1 102 ? -0.306 -7.897 4.551 1.00 88.31 102 GLU A N 1
ATOM 865 C CA . GLU A 1 102 ? -0.251 -8.934 5.588 1.00 88.31 102 GLU A CA 1
ATOM 866 C C . GLU A 1 102 ? 0.295 -8.394 6.917 1.00 88.31 102 GLU A C 1
ATOM 868 O O . GLU A 1 102 ? -0.227 -8.737 7.972 1.00 88.31 102 GLU A O 1
ATOM 873 N N . GLU A 1 103 ? 1.312 -7.525 6.883 1.00 85.44 103 GLU A N 1
ATOM 874 C CA . GLU A 1 103 ? 1.894 -6.920 8.089 1.00 85.44 103 GLU A CA 1
ATOM 875 C C . GLU A 1 103 ? 0.909 -5.985 8.810 1.00 85.44 103 GLU A C 1
ATOM 877 O O . GLU A 1 103 ? 0.832 -6.011 10.037 1.00 85.44 103 GLU A O 1
ATOM 882 N N . PHE A 1 104 ? 0.145 -5.172 8.071 1.00 86.06 104 PHE A N 1
ATOM 883 C CA . PHE A 1 104 ? -0.846 -4.266 8.667 1.00 86.06 104 PHE A CA 1
ATOM 884 C C . PHE A 1 104 ? -2.146 -4.966 9.072 1.00 86.06 104 PHE A C 1
ATOM 886 O O . PHE A 1 104 ? -2.782 -4.516 10.021 1.00 86.06 104 PHE A O 1
ATOM 893 N N . ASN A 1 105 ? -2.535 -6.031 8.362 1.00 89.38 105 ASN A N 1
ATOM 894 C CA . ASN A 1 105 ? -3.698 -6.870 8.659 1.00 89.38 105 ASN A CA 1
ATOM 895 C C . ASN A 1 105 ? -4.980 -6.074 8.993 1.00 89.38 105 ASN A C 1
ATOM 897 O O . ASN A 1 105 ? -5.604 -6.286 10.031 1.00 89.38 105 ASN A O 1
ATOM 901 N N . THR A 1 106 ? -5.347 -5.118 8.133 1.00 91.62 106 THR A N 1
ATOM 902 C CA . THR A 1 106 ? -6.533 -4.270 8.338 1.00 91.62 106 THR A CA 1
ATOM 903 C C . THR A 1 106 ? -7.819 -4.902 7.806 1.00 91.62 106 THR A C 1
ATOM 905 O O . THR A 1 106 ? -7.786 -5.549 6.760 1.00 91.62 106 THR A O 1
ATOM 908 N N . ASP A 1 107 ? -8.959 -4.608 8.433 1.00 94.44 107 ASP A N 1
ATOM 909 C CA . ASP A 1 107 ? -10.281 -5.147 8.071 1.00 94.44 107 ASP A CA 1
ATOM 910 C C . ASP A 1 107 ? -10.764 -4.673 6.692 1.00 94.44 107 ASP A C 1
ATOM 912 O O . ASP A 1 107 ? -11.381 -5.429 5.941 1.00 94.44 107 ASP A O 1
ATOM 916 N N . ILE A 1 108 ? -10.488 -3.411 6.340 1.00 95.00 108 ILE A N 1
ATOM 917 C CA . ILE A 1 108 ? -10.886 -2.808 5.062 1.00 95.00 108 ILE A CA 1
ATOM 918 C C . ILE A 1 108 ? -9.665 -2.215 4.364 1.00 95.00 108 ILE A C 1
ATOM 920 O O . ILE A 1 108 ? -8.946 -1.391 4.930 1.00 95.00 108 ILE A O 1
ATOM 924 N N . VAL A 1 109 ? -9.473 -2.575 3.091 1.00 93.81 109 VAL A N 1
ATOM 925 C CA . VAL A 1 109 ? -8.380 -2.066 2.252 1.00 93.81 109 VAL A CA 1
ATOM 926 C C . VAL A 1 109 ? -8.925 -1.293 1.053 1.00 93.81 109 VAL A C 1
ATOM 928 O O . VAL A 1 109 ? -9.591 -1.848 0.181 1.00 93.81 109 VAL A O 1
ATOM 931 N N . CYS A 1 110 ? -8.582 -0.010 0.977 1.00 95.75 110 CYS A N 1
ATOM 932 C CA . CYS A 1 110 ? -8.945 0.902 -0.103 1.00 95.75 110 CYS A CA 1
ATOM 933 C C . CYS A 1 110 ? -7.714 1.208 -0.964 1.00 95.75 110 CYS A C 1
ATOM 935 O O . CYS A 1 110 ? -6.829 1.955 -0.542 1.00 95.75 110 CYS A O 1
ATOM 937 N N . LEU A 1 111 ? -7.657 0.657 -2.180 1.00 94.50 111 LEU A N 1
ATOM 938 C CA . LEU A 1 111 ? -6.524 0.858 -3.087 1.00 94.50 111 LEU A CA 1
ATOM 939 C C . LEU A 1 111 ? -6.801 1.935 -4.143 1.00 94.50 111 LEU A C 1
ATOM 941 O O . LEU A 1 111 ? -7.890 1.993 -4.712 1.00 94.50 111 LEU A O 1
ATOM 945 N N . GLN A 1 112 ? -5.794 2.759 -4.442 1.00 94.94 112 GLN A N 1
ATOM 946 C CA . GLN A 1 112 ? -5.806 3.703 -5.567 1.00 94.94 112 GLN A CA 1
ATOM 947 C C . GLN A 1 112 ? -4.749 3.336 -6.609 1.00 94.94 112 GLN A C 1
ATOM 949 O O . GLN A 1 112 ? -3.745 2.712 -6.280 1.00 94.94 112 GLN A O 1
ATOM 954 N N . GLU A 1 113 ? -4.969 3.766 -7.856 1.00 94.19 113 GLU A N 1
ATOM 955 C CA . GLU A 1 113 ? -4.063 3.521 -8.992 1.00 94.19 113 GLU A CA 1
ATOM 956 C C . GLU A 1 113 ? -3.824 2.031 -9.298 1.00 94.19 113 GLU A C 1
ATOM 958 O O . GLU A 1 113 ? -2.771 1.635 -9.794 1.00 94.19 113 GLU A O 1
ATOM 963 N N . VAL A 1 114 ? -4.819 1.186 -9.025 1.00 91.88 114 VAL A N 1
ATOM 964 C CA . VAL A 1 114 ? -4.789 -0.224 -9.424 1.00 91.88 114 VAL A CA 1
ATOM 965 C C . VAL A 1 114 ? -5.045 -0.322 -10.928 1.00 91.88 114 VAL A C 1
ATOM 967 O O . VAL A 1 114 ? -6.058 0.171 -11.421 1.00 91.88 114 VAL A O 1
ATOM 970 N N . GLU A 1 115 ? -4.152 -0.979 -11.664 1.00 90.56 115 GLU A N 1
ATOM 971 C CA . GLU A 1 115 ? -4.397 -1.306 -13.073 1.00 90.56 115 GLU A CA 1
ATOM 972 C C . GLU A 1 115 ? -5.217 -2.589 -13.197 1.00 90.56 115 GLU A C 1
ATOM 974 O O . GLU A 1 115 ? -5.022 -3.536 -12.434 1.00 90.56 115 GLU A O 1
ATOM 979 N N . ALA A 1 116 ? -6.104 -2.646 -14.193 1.00 88.06 116 ALA A N 1
ATOM 980 C CA . ALA A 1 116 ? -6.991 -3.790 -14.402 1.00 88.06 116 ALA A CA 1
ATOM 981 C C . ALA A 1 116 ? -6.211 -5.112 -14.535 1.00 88.06 116 ALA A C 1
ATOM 983 O O . ALA A 1 116 ? -6.503 -6.083 -13.838 1.00 88.06 116 ALA A O 1
ATOM 984 N N . ASP A 1 117 ? -5.158 -5.128 -15.352 1.00 86.44 117 ASP A N 1
ATOM 985 C CA . ASP A 1 117 ? -4.305 -6.301 -15.569 1.00 86.44 117 ASP A CA 1
ATOM 986 C C . ASP A 1 117 ? -3.645 -6.834 -14.290 1.00 86.44 117 ASP A C 1
ATOM 988 O O . ASP A 1 117 ? -3.324 -8.019 -14.208 1.00 86.44 117 ASP A O 1
ATOM 992 N N . HIS A 1 118 ? -3.432 -5.979 -13.288 1.00 83.94 118 HIS A N 1
ATOM 993 C CA . HIS A 1 118 ? -2.860 -6.376 -12.004 1.00 83.94 118 HIS A CA 1
ATOM 994 C C . HIS A 1 118 ? -3.871 -7.054 -11.084 1.00 83.94 118 HIS A C 1
ATOM 996 O O . HIS A 1 118 ? -3.470 -7.857 -10.241 1.00 83.94 118 HIS A O 1
ATOM 1002 N N . TYR A 1 119 ? -5.152 -6.729 -11.247 1.00 78.69 119 TYR A N 1
ATOM 1003 C CA . TYR A 1 119 ? -6.242 -7.297 -10.466 1.00 78.69 119 TYR A CA 1
ATOM 1004 C C . TYR A 1 119 ? -6.715 -8.639 -11.039 1.00 78.69 119 TYR A C 1
ATOM 1006 O O . TYR A 1 119 ? -6.941 -9.581 -10.287 1.00 78.69 119 TYR A O 1
ATOM 1014 N N . TYR A 1 120 ? -6.815 -8.751 -12.368 1.00 73.25 120 TYR A N 1
ATOM 1015 C CA . TYR A 1 120 ? -7.421 -9.917 -13.024 1.00 73.25 120 TYR A CA 1
ATOM 1016 C C . TYR A 1 120 ? -6.443 -11.046 -13.397 1.00 73.25 120 TYR A C 1
ATOM 1018 O O . TYR A 1 120 ? -6.894 -12.138 -13.742 1.00 73.25 120 TYR A O 1
ATOM 1026 N N . LYS A 1 121 ? -5.117 -10.841 -13.340 1.00 57.50 121 LYS A N 1
ATOM 1027 C CA . LYS A 1 121 ? -4.144 -11.912 -13.641 1.00 57.50 121 LYS A CA 1
ATOM 1028 C C . LYS A 1 121 ? -4.026 -12.899 -12.475 1.00 57.50 121 LYS A C 1
ATOM 1030 O O . LYS A 1 121 ? -3.374 -12.602 -11.470 1.00 57.50 121 LYS A O 1
ATOM 1035 N N . THR A 1 122 ? -4.680 -14.050 -12.658 1.00 43.16 122 THR A N 1
ATOM 1036 C CA . THR A 1 122 ? -4.573 -15.269 -11.838 1.00 43.16 122 THR A CA 1
ATOM 1037 C C . THR A 1 122 ? -3.318 -16.050 -12.208 1.00 43.16 122 THR A C 1
ATOM 1039 O O . THR A 1 122 ? -3.028 -16.135 -13.423 1.00 43.16 122 THR A O 1
#

Secondary structure (DSSP, 8-state):
-HHHHHHHHTS-TTTHHHHHHHHSTTS------HHHHS-----TTS------TTPPP----EEEEE---HHHHHH-GGGSTTS-GGGGSHHHHHHHHHHHHHHH--SEEEEES--HHHHH--

InterPro domains:
  IPR036691 Endonuclease/exonuclease/phosphatase superfamily [G3DSA:3.60.10.10] (28-122)
  IPR036691 Endonuclease/exonuclease/phosphatase superfamily [SSF56219] (47-114)
  IPR050410 CCR4/nocturin mRNA turnover and transcription [PTHR12121] (41-121)